Protein AF-A0AAF0EXZ3-F1 (afdb_monomer_lite)

pLDDT: mean 81.74, std 15.41, range [42.97, 96.31]

Foldseek 3Di:
DDDDDDDDDDDDDDDDDPPDQDQDQDDDPDHWLLSLLVLLAEPVRHLNPDPLNDVLCDTDSVVNLVDDLVSSVVSVHDPVVSVVSNVSSVCVSVVDDSVVSSDYPDPDPCFPDDDDQQGRCRRVNNDDDVPDD

Secondary structure (DSSP, 8-state):
---------------------PPPPPBTTB-SHHHHHHHH-BTTB--SS-HHHHHHH-S-HHHHHH--HHHHHHTT--HHHHHHHHHHHHHHHTT--HHHH--------S---SSSSB-SSSBTTS-PPTT--

Structure (mmCIF, N/CA/C/O backbone):
data_AF-A0AAF0EXZ3-F1
#
_entry.id   AF-A0AAF0EXZ3-F1
#
loop_
_atom_site.group_PDB
_atom_site.id
_atom_site.type_symbol
_atom_site.label_atom_id
_atom_site.label_alt_id
_atom_site.label_comp_id
_atom_site.label_asym_id
_atom_site.label_entity_id
_atom_site.label_seq_id
_atom_site.pdbx_PDB_ins_code
_atom_site.Cartn_x
_atom_site.Cartn_y
_atom_site.Cartn_z
_atom_site.occupancy
_atom_site.B_iso_or_equiv
_atom_site.auth_seq_id
_atom_site.auth_comp_id
_atom_site.auth_asym_id
_atom_site.auth_atom_id
_atom_site.pdbx_PDB_model_num
ATOM 1 N N . MET A 1 1 ? -49.159 27.870 -34.498 1.00 42.97 1 MET A N 1
ATOM 2 C CA . MET A 1 1 ? -48.044 28.039 -33.541 1.00 42.97 1 MET A CA 1
ATOM 3 C C . MET A 1 1 ? -48.113 26.919 -32.509 1.00 42.97 1 MET A C 1
ATOM 5 O O . MET A 1 1 ? -48.997 26.962 -31.669 1.00 42.97 1 MET A O 1
ATOM 9 N N . LEU A 1 2 ? -47.254 25.899 -32.591 1.00 43.53 2 LEU A N 1
ATOM 10 C CA . LEU A 1 2 ? -47.195 24.809 -31.605 1.00 43.53 2 LEU A CA 1
ATOM 11 C C . LEU A 1 2 ? -45.817 24.829 -30.935 1.00 43.53 2 LEU A C 1
ATOM 13 O O . LEU A 1 2 ? -44.803 24.543 -31.564 1.00 43.53 2 LEU A O 1
ATOM 17 N N . SER A 1 3 ? -45.806 25.244 -29.670 1.00 50.09 3 SER A N 1
ATOM 18 C CA . SER A 1 3 ? -44.637 25.289 -28.792 1.00 50.09 3 SER A CA 1
ATOM 19 C C . SER A 1 3 ? -44.448 23.922 -28.127 1.00 50.09 3 SER A C 1
ATOM 21 O O . SER A 1 3 ? -45.318 23.458 -27.392 1.00 50.09 3 SER A O 1
ATOM 23 N N . LEU A 1 4 ? -43.316 23.267 -28.401 1.00 53.75 4 LEU A N 1
ATOM 24 C CA . LEU A 1 4 ? -42.873 22.043 -27.729 1.00 53.75 4 LEU A CA 1
ATOM 25 C C . LEU A 1 4 ? -42.133 22.413 -26.436 1.00 53.75 4 LEU A C 1
ATOM 27 O O . LEU A 1 4 ? -40.957 22.778 -26.463 1.00 53.75 4 LEU A O 1
ATOM 31 N N . LEU A 1 5 ? -42.801 22.287 -25.288 1.00 54.06 5 LEU A N 1
ATOM 32 C CA . LEU A 1 5 ? -42.149 22.371 -23.981 1.00 54.06 5 LEU A CA 1
ATOM 33 C C . LEU A 1 5 ? -41.412 21.058 -23.689 1.00 54.06 5 LEU A C 1
ATOM 35 O O . LEU A 1 5 ? -42.014 20.030 -23.391 1.00 54.06 5 LEU A O 1
ATOM 39 N N . ARG A 1 6 ? -40.080 21.098 -23.777 1.00 55.78 6 ARG A N 1
ATOM 40 C CA . ARG A 1 6 ? -39.192 19.986 -23.422 1.00 55.78 6 ARG A CA 1
ATOM 41 C C . ARG A 1 6 ? -38.864 20.060 -21.929 1.00 55.78 6 ARG A C 1
ATOM 43 O O . ARG A 1 6 ? -37.997 20.829 -21.518 1.00 55.78 6 ARG A O 1
ATOM 50 N N . THR A 1 7 ? -39.541 19.258 -21.115 1.00 58.09 7 THR A N 1
ATOM 51 C CA . THR A 1 7 ? -39.208 19.074 -19.698 1.00 58.09 7 THR A CA 1
ATOM 52 C C . THR A 1 7 ? -37.850 18.378 -19.569 1.00 58.09 7 THR A C 1
ATOM 54 O O . THR A 1 7 ? -37.632 17.275 -20.069 1.00 58.09 7 THR A O 1
ATOM 57 N N . ARG A 1 8 ? -36.890 19.046 -18.919 1.00 59.75 8 ARG A N 1
ATOM 58 C CA . ARG A 1 8 ? -35.602 18.445 -18.554 1.00 59.75 8 ARG A CA 1
ATOM 59 C C . ARG A 1 8 ? -35.777 17.686 -17.240 1.00 59.75 8 ARG A C 1
ATOM 61 O O . ARG A 1 8 ? -35.984 18.304 -16.202 1.00 59.75 8 ARG A O 1
ATOM 68 N N . VAL A 1 9 ? -35.670 16.360 -17.286 1.00 60.34 9 VAL A N 1
ATOM 69 C CA . VAL A 1 9 ? -35.528 15.525 -16.086 1.00 60.34 9 VAL A CA 1
ATOM 70 C C . VAL A 1 9 ? -34.173 15.843 -15.453 1.00 60.34 9 VAL A C 1
ATOM 72 O O . VAL A 1 9 ? -33.129 15.645 -16.077 1.00 60.34 9 VAL A O 1
ATOM 75 N N . ALA A 1 10 ? -34.185 16.388 -14.237 1.00 61.50 10 ALA A N 1
ATOM 76 C CA . ALA A 1 10 ? -32.976 16.652 -13.472 1.00 61.50 10 ALA A CA 1
ATOM 77 C C . ALA A 1 10 ? -32.269 15.327 -13.143 1.00 61.50 10 ALA A C 1
ATOM 79 O O . ALA A 1 10 ? -32.877 14.399 -12.609 1.00 61.50 10 ALA A O 1
ATOM 80 N N . ALA A 1 11 ? -30.981 15.234 -13.474 1.00 64.06 11 ALA A N 1
ATOM 81 C CA . ALA A 1 11 ? -30.152 14.092 -13.118 1.00 64.06 11 ALA A CA 1
ATOM 82 C C . ALA A 1 11 ? -30.000 14.033 -11.589 1.00 64.06 11 ALA A C 1
ATOM 84 O O . ALA A 1 11 ? -29.370 14.902 -10.989 1.00 64.06 11 ALA A O 1
ATOM 85 N N . GLY A 1 12 ? -30.603 13.022 -10.960 1.00 56.28 12 GLY A N 1
ATOM 86 C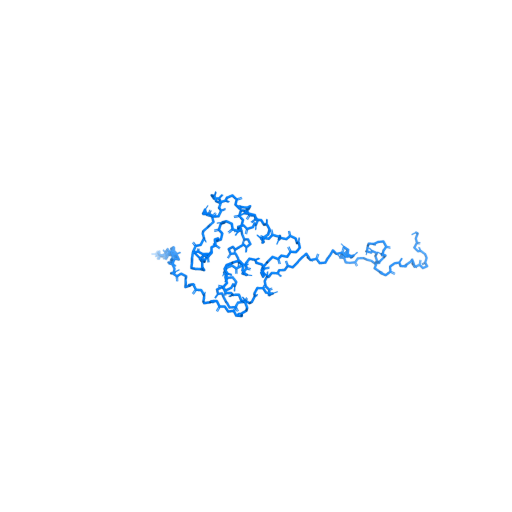 CA . GLY A 1 12 ? -30.529 12.810 -9.518 1.00 56.28 12 GLY A CA 1
ATOM 87 C C . GLY A 1 12 ? -29.091 12.598 -9.036 1.00 56.28 12 GLY A C 1
ATOM 88 O O . GLY A 1 12 ? -28.341 11.791 -9.593 1.00 56.28 12 GLY A O 1
ATOM 89 N N . VAL A 1 13 ? -28.717 13.313 -7.975 1.00 62.56 13 VAL A N 1
ATOM 90 C CA . VAL A 1 13 ? -27.467 13.109 -7.237 1.00 62.56 13 VAL A CA 1
ATOM 91 C C . VAL A 1 13 ? -27.525 11.731 -6.578 1.00 62.56 13 VAL A C 1
ATOM 93 O O . VAL A 1 13 ? -28.335 11.490 -5.684 1.00 62.56 13 VAL A O 1
ATOM 96 N N . ARG A 1 14 ? -26.682 10.797 -7.032 1.00 58.72 14 ARG A N 1
ATOM 97 C CA . ARG A 1 14 ? -26.540 9.485 -6.389 1.00 58.72 14 ARG A CA 1
ATOM 98 C C . ARG A 1 14 ? -25.738 9.653 -5.103 1.00 58.72 14 ARG A C 1
ATOM 100 O O . ARG A 1 14 ? -24.513 9.748 -5.143 1.00 58.72 14 ARG A O 1
ATOM 107 N N . TYR A 1 15 ? -26.422 9.668 -3.966 1.00 50.62 15 TYR A N 1
ATOM 108 C CA . TYR A 1 15 ? -25.779 9.466 -2.674 1.00 50.62 15 TYR A CA 1
ATOM 109 C C . TYR A 1 15 ? -25.374 7.993 -2.570 1.00 50.62 15 TYR A C 1
ATOM 111 O O . TYR A 1 15 ? -26.223 7.107 -2.487 1.00 50.62 15 TYR A O 1
ATOM 119 N N . TYR A 1 16 ? -24.070 7.714 -2.617 1.00 59.19 16 TYR A N 1
ATOM 120 C CA . TYR A 1 16 ? -23.555 6.393 -2.268 1.00 59.19 16 TYR A CA 1
ATOM 121 C C . TYR A 1 16 ? -23.748 6.206 -0.762 1.00 59.19 16 TYR A C 1
ATOM 123 O O . TYR A 1 16 ? -23.029 6.809 0.033 1.00 59.19 16 TYR A O 1
ATOM 131 N N . SER A 1 17 ? -24.736 5.400 -0.373 1.00 54.28 17 SER A N 1
ATOM 132 C CA . SER A 1 17 ? -24.869 4.936 1.008 1.00 54.28 17 SER A CA 1
ATOM 133 C C . SER A 1 17 ? -23.568 4.247 1.423 1.00 54.28 17 SER A C 1
ATOM 135 O O . SER A 1 17 ? -23.059 3.377 0.708 1.00 54.28 17 SER A O 1
ATOM 137 N N . SER A 1 18 ? -22.994 4.658 2.554 1.00 58.69 18 SER A N 1
ATOM 138 C CA . SER A 1 18 ? -21.819 4.018 3.137 1.00 58.69 18 SER A CA 1
ATOM 139 C C . SER A 1 18 ? -22.228 2.665 3.712 1.00 58.69 18 SER A C 1
ATOM 141 O O . SER A 1 18 ? -22.519 2.550 4.901 1.00 58.69 18 SER A O 1
ATOM 143 N N . ALA A 1 19 ? -22.281 1.643 2.859 1.00 66.81 19 ALA A N 1
ATOM 144 C CA . ALA A 1 19 ? -22.483 0.272 3.301 1.00 66.81 19 ALA A CA 1
ATOM 145 C C . ALA A 1 19 ? -21.435 -0.075 4.371 1.00 66.81 19 ALA A C 1
ATOM 147 O O . ALA A 1 19 ? -20.237 0.165 4.174 1.00 66.81 19 ALA A O 1
ATOM 148 N N . VAL A 1 20 ? -21.894 -0.621 5.501 1.00 72.88 20 VAL A N 1
ATOM 149 C CA . VAL A 1 20 ? -21.020 -1.159 6.550 1.00 72.88 20 VAL A CA 1
ATOM 150 C C . VAL A 1 20 ? -20.114 -2.195 5.893 1.00 72.88 20 VAL A C 1
ATOM 152 O O . VAL A 1 20 ? -20.593 -3.182 5.337 1.00 72.88 20 VAL A O 1
ATOM 155 N N . ARG A 1 21 ? -18.802 -1.940 5.885 1.00 80.06 21 ARG A N 1
ATOM 156 C CA . ARG A 1 21 ? -17.839 -2.841 5.249 1.00 80.06 21 ARG A CA 1
ATOM 157 C C . ARG A 1 21 ? -17.559 -3.991 6.212 1.00 80.06 21 ARG A C 1
ATOM 159 O O . ARG A 1 21 ? -16.967 -3.725 7.259 1.00 80.06 21 ARG A O 1
ATOM 166 N N . PRO A 1 22 ? -17.936 -5.239 5.886 1.00 87.69 22 PRO A N 1
ATOM 167 C CA . PRO A 1 22 ? -17.654 -6.358 6.768 1.00 87.69 22 PRO A CA 1
ATOM 168 C C . PRO A 1 22 ? -16.141 -6.503 6.959 1.00 87.69 22 PRO A C 1
ATOM 170 O O . PRO A 1 22 ? -15.342 -6.241 6.046 1.00 87.69 22 PRO A O 1
ATOM 173 N N . VAL A 1 23 ? -15.745 -6.879 8.172 1.00 92.12 23 VAL A N 1
ATOM 174 C CA . VAL A 1 23 ? -14.360 -7.243 8.464 1.00 92.12 23 VAL A CA 1
ATOM 175 C C . VAL A 1 23 ? -14.135 -8.656 7.919 1.00 92.12 23 VAL A C 1
ATOM 177 O O . VAL A 1 23 ? -14.916 -9.553 8.238 1.00 92.12 23 VAL A O 1
ATOM 180 N N . PRO A 1 24 ? -13.126 -8.872 7.058 1.00 92.69 24 PRO A N 1
ATOM 181 C CA . PRO A 1 24 ? -12.843 -10.200 6.539 1.00 92.69 24 PRO A CA 1
ATOM 182 C C . PRO A 1 24 ? -12.245 -11.075 7.652 1.00 92.69 24 PRO A C 1
ATOM 184 O O . PRO A 1 24 ? -11.412 -10.584 8.421 1.00 92.69 24 PRO A O 1
ATOM 187 N N . PRO A 1 25 ? -12.618 -12.364 7.736 1.00 92.31 25 PRO A N 1
ATOM 188 C CA . PRO A 1 25 ? -11.968 -13.278 8.664 1.00 92.31 25 PRO A CA 1
ATOM 189 C C . PRO A 1 25 ? -10.482 -13.442 8.295 1.00 92.31 25 PRO A C 1
ATOM 191 O O . PRO A 1 25 ? -10.134 -13.307 7.114 1.00 92.31 25 PRO A O 1
ATOM 194 N N . PRO A 1 26 ? -9.606 -13.746 9.267 1.00 91.38 26 PRO A N 1
ATOM 195 C CA . PRO A 1 26 ? -8.226 -14.120 8.987 1.00 91.38 26 PRO A CA 1
ATOM 196 C C . PRO A 1 26 ? -8.174 -15.363 8.087 1.00 91.38 26 PRO A C 1
ATOM 198 O O . PRO A 1 26 ? -8.969 -16.293 8.239 1.00 91.38 26 PRO A O 1
ATOM 201 N N . ARG A 1 27 ? -7.258 -15.374 7.118 1.00 91.31 27 ARG A N 1
ATOM 202 C CA . ARG A 1 27 ? -7.084 -16.447 6.124 1.00 91.31 27 ARG A CA 1
ATOM 203 C C . ARG A 1 27 ? -5.609 -16.756 5.919 1.00 91.31 27 ARG A C 1
ATOM 205 O O . ARG A 1 27 ? -4.767 -15.859 5.991 1.00 91.31 27 ARG A O 1
ATOM 212 N N . GLY A 1 28 ? -5.326 -18.016 5.596 1.00 86.44 28 GLY A N 1
ATOM 213 C CA . GLY A 1 28 ? -3.965 -18.504 5.393 1.00 86.44 28 GLY A CA 1
ATOM 214 C C . GLY A 1 28 ? -3.151 -18.461 6.687 1.00 86.44 28 GLY A C 1
ATOM 215 O O . GLY A 1 28 ? -3.681 -18.691 7.769 1.00 86.44 28 GLY A O 1
ATOM 216 N N . GLY A 1 29 ? -1.859 -18.149 6.576 1.00 87.88 29 GLY A N 1
ATOM 217 C CA . GLY A 1 29 ? -0.946 -18.000 7.718 1.00 87.88 29 GLY A CA 1
ATOM 218 C C . GLY A 1 29 ? -0.957 -16.610 8.362 1.00 87.88 29 GLY A C 1
ATOM 219 O O . GLY A 1 29 ? 0.035 -16.230 8.970 1.00 87.88 29 GLY A O 1
ATOM 220 N N . ILE A 1 30 ? -2.017 -15.823 8.165 1.00 91.69 30 ILE A N 1
ATOM 221 C CA . ILE A 1 30 ? -2.112 -14.444 8.652 1.00 91.69 30 ILE A CA 1
ATOM 222 C C . ILE A 1 30 ? -3.252 -14.379 9.657 1.00 91.69 30 ILE A C 1
ATOM 224 O O . ILE A 1 30 ? -4.416 -14.298 9.263 1.00 91.69 30 ILE A O 1
ATOM 228 N N . SER A 1 31 ? -2.911 -14.434 10.942 1.00 91.31 31 SER A N 1
ATOM 229 C CA . SER A 1 31 ? -3.873 -14.362 12.046 1.00 91.31 31 SER A CA 1
ATOM 230 C C . SER A 1 31 ? -3.833 -13.015 12.762 1.00 91.31 31 SER A C 1
ATOM 232 O O . SER A 1 31 ? -4.874 -12.540 13.212 1.00 91.31 31 SER A O 1
ATOM 234 N N . THR A 1 32 ? -2.660 -12.381 12.838 1.00 94.38 32 THR A N 1
ATOM 235 C CA . THR A 1 32 ? -2.483 -11.106 13.542 1.00 94.38 32 THR A CA 1
ATOM 236 C C . THR A 1 32 ? -2.295 -9.928 12.578 1.00 94.38 32 THR A C 1
ATOM 238 O O . THR A 1 32 ? -1.791 -10.102 11.460 1.00 94.38 32 THR A O 1
ATOM 241 N N . PRO A 1 33 ? -2.640 -8.691 12.986 1.00 94.88 33 PRO A N 1
ATOM 242 C CA . PRO A 1 33 ? -2.338 -7.497 12.192 1.00 94.88 33 PRO A CA 1
ATOM 243 C C . PRO A 1 33 ? -0.841 -7.337 11.894 1.00 94.88 33 PRO A C 1
ATOM 245 O O . PRO A 1 33 ? -0.459 -6.863 10.820 1.00 94.88 33 PRO A O 1
ATOM 248 N N . LYS A 1 34 ? 0.019 -7.797 12.809 1.00 93.88 34 LYS A N 1
ATOM 249 C CA . LYS A 1 34 ? 1.470 -7.844 12.618 1.00 93.88 34 LYS A CA 1
ATOM 250 C C . LYS A 1 34 ? 1.876 -8.807 11.503 1.00 93.88 34 LYS A C 1
ATOM 252 O O . LYS A 1 34 ? 2.697 -8.438 10.658 1.00 93.88 34 LYS A O 1
ATOM 257 N N . ASP A 1 35 ? 1.275 -9.994 11.442 1.00 94.19 35 ASP A N 1
ATOM 258 C CA . ASP A 1 35 ? 1.502 -10.939 10.339 1.00 94.19 35 ASP A CA 1
ATOM 259 C C . ASP A 1 35 ? 1.048 -10.331 9.014 1.00 94.19 35 ASP A C 1
ATOM 261 O O . ASP A 1 35 ? 1.737 -10.453 8.001 1.00 94.19 35 ASP A O 1
ATOM 265 N N . PHE A 1 36 ? -0.072 -9.599 9.025 1.00 94.88 36 PHE A N 1
ATOM 266 C CA . PHE A 1 36 ? -0.575 -8.916 7.839 1.00 94.88 36 PHE A CA 1
ATOM 267 C C . PHE A 1 36 ? 0.406 -7.844 7.356 1.00 94.88 36 PHE A C 1
ATOM 269 O O . PHE A 1 36 ? 0.777 -7.836 6.180 1.00 94.88 36 PHE A O 1
ATOM 276 N N . LEU A 1 37 ? 0.879 -6.974 8.258 1.00 94.50 37 LEU A N 1
ATOM 277 C CA . LEU A 1 37 ? 1.896 -5.961 7.958 1.00 94.50 37 LEU A CA 1
ATOM 278 C C . LEU A 1 37 ? 3.188 -6.583 7.424 1.00 94.50 37 LEU A C 1
ATOM 280 O O . LEU A 1 37 ? 3.777 -6.064 6.471 1.00 94.50 37 LEU A O 1
ATOM 284 N N . THR A 1 38 ? 3.610 -7.705 7.999 1.00 94.12 38 THR A N 1
ATOM 285 C CA . THR A 1 38 ? 4.800 -8.442 7.565 1.00 94.12 38 THR A CA 1
ATOM 286 C C . THR A 1 38 ? 4.599 -9.027 6.166 1.00 94.12 38 THR A C 1
ATOM 288 O O . THR A 1 38 ? 5.451 -8.847 5.297 1.00 94.12 38 THR A O 1
ATOM 291 N N . ALA A 1 39 ? 3.436 -9.621 5.890 1.00 93.88 39 ALA A N 1
ATOM 292 C CA . ALA A 1 39 ? 3.109 -10.202 4.589 1.00 93.88 39 ALA A CA 1
ATOM 293 C C . ALA A 1 39 ? 3.085 -9.160 3.454 1.00 93.88 39 ALA A C 1
ATOM 295 O O . ALA A 1 39 ? 3.526 -9.437 2.333 1.00 93.88 39 ALA A O 1
ATOM 296 N N . ILE A 1 40 ? 2.596 -7.945 3.734 1.00 94.56 40 ILE A N 1
ATOM 297 C CA . ILE A 1 40 ? 2.530 -6.857 2.743 1.00 94.56 40 ILE A CA 1
ATOM 298 C C . ILE A 1 40 ? 3.821 -6.032 2.647 1.00 94.56 40 ILE A C 1
ATOM 300 O O . ILE A 1 40 ? 3.939 -5.204 1.731 1.00 94.56 40 ILE A O 1
ATOM 304 N N . SER A 1 41 ? 4.758 -6.223 3.581 1.00 93.56 41 SER A N 1
ATOM 305 C CA . SER A 1 41 ? 6.057 -5.550 3.594 1.00 93.56 41 SER A CA 1
ATOM 306 C C . SER A 1 41 ? 6.965 -6.107 2.499 1.00 93.56 41 SER A C 1
ATOM 308 O O . SER A 1 41 ? 7.019 -7.310 2.246 1.00 93.56 41 SER A O 1
ATOM 310 N N . LYS A 1 42 ? 7.681 -5.212 1.814 1.00 90.81 42 LYS A N 1
ATOM 311 C CA . LYS A 1 42 ? 8.652 -5.536 0.752 1.00 90.81 42 LYS A CA 1
ATOM 312 C C . LYS A 1 42 ? 9.875 -4.634 0.890 1.00 90.81 42 LYS A C 1
ATOM 314 O O . LYS A 1 42 ? 9.804 -3.601 1.548 1.00 90.81 42 LYS A O 1
ATOM 319 N N . THR A 1 43 ? 10.971 -4.939 0.197 1.00 85.81 43 THR A N 1
ATOM 320 C CA . THR A 1 43 ? 12.251 -4.211 0.313 1.00 85.81 43 THR A CA 1
ATOM 321 C C . THR A 1 43 ? 12.119 -2.692 0.142 1.00 85.81 43 THR A C 1
ATOM 323 O O . THR A 1 43 ? 12.782 -1.926 0.832 1.00 85.81 43 THR A O 1
ATOM 326 N N . ARG A 1 44 ? 11.236 -2.215 -0.750 1.00 81.94 44 ARG A N 1
ATOM 327 C CA . ARG A 1 44 ? 11.005 -0.767 -0.943 1.00 81.94 44 ARG A CA 1
ATOM 328 C C . ARG A 1 44 ? 10.139 -0.113 0.131 1.00 81.94 44 ARG A C 1
ATOM 330 O O . ARG A 1 44 ? 10.119 1.112 0.243 1.00 81.94 44 ARG A O 1
ATOM 337 N N . ARG A 1 45 ? 9.286 -0.908 0.765 1.00 85.56 45 ARG A N 1
ATOM 338 C CA . ARG A 1 45 ? 8.201 -0.453 1.625 1.00 85.56 45 ARG A CA 1
ATOM 339 C C . ARG A 1 45 ? 8.199 -1.348 2.851 1.00 85.56 45 ARG A C 1
ATOM 341 O O . ARG A 1 45 ? 7.484 -2.347 2.914 1.00 85.56 45 ARG A O 1
ATOM 348 N N . ASN A 1 46 ? 9.072 -0.971 3.771 1.00 87.94 46 ASN A N 1
ATOM 349 C CA . ASN A 1 46 ? 9.257 -1.644 5.034 1.00 87.94 46 ASN A CA 1
ATOM 350 C C . ASN A 1 46 ? 8.211 -1.119 6.026 1.00 87.94 46 ASN A C 1
ATOM 352 O O . ASN A 1 46 ? 8.391 -0.052 6.609 1.00 87.94 46 ASN A O 1
ATOM 356 N N . LEU A 1 47 ? 7.060 -1.794 6.095 1.00 90.50 47 LEU A N 1
ATOM 357 C CA . LEU A 1 47 ? 5.956 -1.405 6.981 1.00 90.50 47 LEU A CA 1
ATOM 358 C C . LEU A 1 47 ? 6.104 -2.065 8.352 1.00 90.50 47 LEU A C 1
ATOM 360 O O . LEU A 1 47 ? 5.720 -1.454 9.341 1.00 90.50 47 LEU A O 1
ATOM 364 N N . ALA A 1 48 ? 6.680 -3.269 8.393 1.00 89.94 48 ALA A N 1
ATOM 365 C CA . ALA A 1 48 ? 6.946 -4.017 9.616 1.00 89.94 48 ALA A CA 1
ATOM 366 C C . ALA A 1 48 ? 7.951 -3.307 10.539 1.00 89.94 48 ALA A C 1
ATOM 368 O O . ALA A 1 48 ? 7.734 -3.278 11.744 1.00 89.94 48 ALA A O 1
ATOM 369 N N . ASP A 1 49 ? 8.988 -2.667 9.987 1.00 89.19 49 ASP A N 1
ATOM 370 C CA . ASP A 1 49 ? 9.975 -1.930 10.794 1.00 89.19 49 ASP A CA 1
ATOM 371 C C . ASP A 1 49 ? 9.571 -0.462 11.035 1.00 89.19 49 ASP A C 1
ATOM 373 O O . ASP A 1 49 ? 10.213 0.261 11.797 1.00 89.19 49 ASP A O 1
ATOM 377 N N . ASN A 1 50 ? 8.510 0.020 10.378 1.00 91.44 50 ASN A N 1
ATOM 378 C CA . ASN A 1 50 ? 8.046 1.393 10.536 1.00 91.44 50 ASN A CA 1
ATOM 379 C C . ASN A 1 50 ? 7.153 1.508 11.776 1.00 91.44 50 ASN A C 1
ATOM 381 O O . ASN A 1 50 ? 5.969 1.166 11.730 1.00 91.44 50 ASN A O 1
ATOM 385 N N . SER A 1 51 ? 7.709 2.059 12.856 1.00 91.38 51 SER A N 1
ATOM 386 C CA . SER A 1 51 ? 7.020 2.225 14.141 1.00 91.38 51 SER A CA 1
ATOM 387 C C . SER A 1 51 ? 5.677 2.949 14.024 1.00 91.38 51 SER A C 1
ATOM 389 O O . SER A 1 51 ? 4.714 2.528 14.652 1.00 91.38 51 SER A O 1
ATOM 391 N N . ALA A 1 52 ? 5.555 3.967 13.165 1.00 91.81 52 ALA A N 1
ATOM 392 C CA . ALA A 1 52 ? 4.282 4.661 12.959 1.00 91.81 52 ALA A CA 1
ATOM 393 C C . ALA A 1 52 ? 3.221 3.747 12.325 1.00 91.81 52 ALA A C 1
ATOM 395 O O . ALA A 1 52 ? 2.047 3.839 12.665 1.00 91.81 52 ALA A O 1
ATOM 396 N N . CYS A 1 53 ? 3.615 2.850 11.412 1.00 91.88 53 CYS A N 1
ATOM 397 C CA . CYS A 1 53 ? 2.685 1.905 10.787 1.00 91.88 53 CYS A CA 1
ATOM 398 C C . CYS A 1 53 ? 2.267 0.796 11.756 1.00 91.88 53 CYS A C 1
ATOM 400 O O . CYS A 1 53 ? 1.085 0.469 11.811 1.00 91.88 53 CYS A O 1
ATOM 402 N N . VAL A 1 54 ? 3.214 0.254 12.524 1.00 94.56 54 VAL A N 1
ATOM 403 C CA . VAL A 1 54 ? 2.945 -0.785 13.529 1.00 94.56 54 VAL A CA 1
ATOM 404 C C . VAL A 1 54 ? 2.029 -0.243 14.626 1.00 94.56 54 VAL A C 1
ATOM 406 O O . VAL A 1 54 ? 0.983 -0.829 14.887 1.00 94.56 54 VAL A O 1
ATOM 409 N N . SER A 1 55 ? 2.350 0.926 15.189 1.00 93.19 55 SER A N 1
ATOM 410 C CA . SER A 1 55 ? 1.527 1.557 16.226 1.00 93.19 55 SER A CA 1
ATOM 411 C C . SER A 1 55 ? 0.141 1.960 15.722 1.00 93.19 55 SER A C 1
ATOM 413 O O . SER A 1 55 ? -0.824 1.868 16.471 1.00 93.19 55 SER A O 1
ATOM 415 N N . ALA A 1 56 ? 0.019 2.397 14.463 1.00 93.12 56 ALA A N 1
ATOM 416 C CA . ALA A 1 56 ? -1.275 2.772 13.895 1.00 93.12 56 ALA A CA 1
ATOM 417 C C . ALA A 1 56 ? -2.194 1.570 13.636 1.00 93.12 56 ALA A C 1
ATOM 419 O O . ALA A 1 56 ? -3.412 1.715 13.688 1.00 93.12 56 ALA A O 1
ATOM 420 N N . VAL A 1 57 ? -1.620 0.412 13.304 1.00 92.94 57 VAL A N 1
ATOM 421 C CA . VAL A 1 57 ? -2.374 -0.819 13.039 1.00 92.94 57 VAL A CA 1
ATOM 422 C C . VAL A 1 57 ? -2.758 -1.536 14.332 1.00 92.94 57 VAL A C 1
ATOM 424 O O . VAL A 1 57 ? -3.870 -2.052 14.418 1.00 92.94 57 VAL A O 1
ATOM 427 N N . GLY A 1 58 ? -1.886 -1.514 15.342 1.00 93.25 58 GLY A N 1
ATOM 428 C CA . GLY A 1 58 ? -2.135 -2.154 16.632 1.00 93.25 58 GLY A CA 1
ATOM 429 C C . GLY A 1 58 ? -2.220 -3.681 16.541 1.00 93.25 58 GLY A C 1
ATOM 430 O O . GLY A 1 58 ? -1.730 -4.290 15.592 1.00 93.25 58 GLY A O 1
ATOM 431 N N . GLU A 1 59 ? -2.843 -4.292 17.550 1.00 93.50 59 GLU A N 1
ATOM 432 C CA . GLU A 1 59 ? -2.941 -5.755 17.703 1.00 93.50 59 GLU A CA 1
ATOM 433 C C . GLU A 1 59 ? -4.337 -6.309 17.368 1.00 93.50 59 GLU A C 1
ATOM 435 O O . GLU A 1 59 ? -4.489 -7.506 17.124 1.00 93.50 59 GLU A O 1
ATOM 440 N N . ASP A 1 60 ? -5.366 -5.455 17.322 1.00 94.50 60 ASP A N 1
ATOM 441 C CA . ASP A 1 60 ? -6.739 -5.890 17.050 1.00 94.50 60 ASP A CA 1
ATOM 442 C C . ASP A 1 60 ? -7.048 -5.947 15.546 1.00 94.50 60 ASP A C 1
ATOM 444 O O . ASP A 1 60 ? -6.934 -4.963 14.808 1.00 94.50 60 ASP A O 1
ATOM 448 N N . TRP A 1 61 ? -7.505 -7.118 15.097 1.00 94.00 61 TRP A N 1
ATOM 449 C CA . TRP A 1 61 ? -7.862 -7.378 13.704 1.00 94.00 61 TRP A CA 1
ATOM 450 C C . TRP A 1 61 ? -9.045 -6.525 13.243 1.00 94.00 61 TRP A C 1
ATOM 452 O O . TRP A 1 61 ? -9.031 -5.982 12.137 1.00 94.00 61 TRP A O 1
ATOM 462 N N . ASN A 1 62 ? -10.060 -6.362 14.094 1.00 93.06 62 ASN A N 1
ATOM 463 C CA . ASN A 1 62 ? -11.256 -5.600 13.741 1.00 93.06 62 ASN A CA 1
ATOM 464 C C . ASN A 1 62 ? -10.949 -4.101 13.634 1.00 93.06 62 ASN A C 1
ATOM 466 O O . ASN A 1 62 ? -11.326 -3.467 12.642 1.00 93.06 62 ASN A O 1
ATOM 470 N N . ALA A 1 63 ? -10.210 -3.552 14.603 1.00 92.94 63 ALA A N 1
ATOM 471 C CA . ALA A 1 63 ? -9.758 -2.166 14.591 1.00 92.94 63 ALA A CA 1
ATOM 472 C C . ALA A 1 63 ? -8.914 -1.842 13.350 1.00 92.94 63 ALA A C 1
ATOM 474 O O . ALA A 1 63 ? -9.154 -0.811 12.717 1.00 92.94 63 ALA A O 1
ATOM 475 N N . MET A 1 64 ? -8.007 -2.740 12.934 1.00 94.62 64 MET A N 1
ATOM 476 C CA . MET A 1 64 ? -7.178 -2.554 11.733 1.00 94.62 64 MET A CA 1
ATOM 477 C C . MET A 1 64 ? -8.025 -2.264 10.481 1.00 94.62 64 MET A C 1
ATOM 479 O O . MET A 1 64 ? -7.740 -1.327 9.732 1.00 94.62 64 MET A O 1
ATOM 483 N N . PHE A 1 65 ? -9.095 -3.032 10.251 1.00 93.88 65 PHE A N 1
ATOM 484 C CA . PHE A 1 65 ? -9.975 -2.853 9.086 1.00 93.88 65 PHE A CA 1
ATOM 485 C C . PHE A 1 65 ? -10.935 -1.656 9.205 1.00 93.88 65 PHE A C 1
ATOM 487 O O . PHE A 1 65 ? -11.545 -1.262 8.200 1.00 93.88 65 PHE A O 1
ATOM 494 N N . GLY A 1 66 ? -11.067 -1.078 10.400 1.00 92.50 66 GLY A N 1
ATOM 495 C CA . GLY A 1 66 ? -11.810 0.155 10.669 1.00 92.50 66 GLY A CA 1
ATOM 496 C C . GLY A 1 66 ? -10.995 1.437 10.467 1.00 92.50 66 GLY A C 1
ATOM 497 O O . GLY A 1 66 ? -11.563 2.529 10.507 1.00 92.50 66 GLY A O 1
ATOM 498 N N . LEU A 1 67 ? -9.682 1.334 10.229 1.00 94.25 67 LEU A N 1
ATOM 499 C CA . LEU A 1 67 ? -8.805 2.496 10.101 1.00 94.25 67 LEU A CA 1
ATOM 500 C C . LEU A 1 67 ? -9.190 3.396 8.925 1.00 94.25 67 LEU A C 1
ATOM 502 O O . LEU A 1 67 ? -9.412 2.961 7.793 1.00 94.25 67 LEU A O 1
ATOM 506 N N . THR A 1 68 ? -9.201 4.698 9.197 1.00 94.06 68 THR A N 1
ATOM 507 C CA . THR A 1 68 ? -9.507 5.744 8.222 1.00 94.06 68 THR A CA 1
ATOM 508 C C . THR A 1 68 ? -8.263 6.555 7.868 1.00 94.06 68 THR A C 1
ATOM 510 O O . THR A 1 68 ? -7.225 6.507 8.531 1.00 94.06 68 THR A O 1
ATOM 513 N N . THR A 1 69 ? -8.353 7.345 6.794 1.00 94.69 69 THR A N 1
ATOM 514 C CA . THR A 1 69 ? -7.226 8.183 6.352 1.00 94.69 69 THR A CA 1
ATOM 515 C C . THR A 1 69 ? -6.845 9.248 7.389 1.00 94.69 69 THR A C 1
ATOM 517 O O . THR A 1 69 ? -5.669 9.609 7.457 1.00 94.69 69 THR A O 1
ATOM 520 N N . SER A 1 70 ? -7.809 9.758 8.168 1.00 95.56 70 SER A N 1
ATOM 521 C CA . SER A 1 70 ? -7.578 10.726 9.251 1.00 95.56 70 SER A CA 1
ATOM 522 C C . SER A 1 70 ? -6.859 10.080 10.430 1.00 95.56 70 SER A C 1
ATOM 524 O O . SER A 1 70 ? -5.792 10.564 10.791 1.00 95.56 70 SER A O 1
ATOM 526 N N . ALA A 1 71 ? -7.344 8.932 10.914 1.00 95.06 71 ALA A N 1
ATOM 527 C CA . ALA A 1 71 ? -6.712 8.194 12.012 1.00 95.06 71 ALA A CA 1
ATOM 528 C C . ALA A 1 71 ? -5.243 7.856 11.700 1.00 95.06 71 ALA A C 1
ATOM 530 O O . ALA A 1 71 ? -4.337 8.129 12.481 1.00 95.06 71 ALA A O 1
ATOM 531 N N . LEU A 1 72 ? -4.972 7.365 10.486 1.00 96.00 72 LEU A N 1
ATOM 532 C CA . LEU A 1 72 ? -3.604 7.086 10.047 1.00 96.00 72 LEU A CA 1
ATOM 533 C C . LEU A 1 72 ? -2.746 8.359 9.893 1.00 96.00 72 LEU A C 1
ATOM 535 O O . LEU A 1 72 ? -1.521 8.295 9.985 1.00 96.00 72 LEU A O 1
ATOM 539 N N . LYS A 1 73 ? -3.351 9.517 9.588 1.00 96.31 73 LYS A N 1
ATOM 540 C CA . LYS A 1 73 ? -2.634 10.801 9.493 1.00 96.31 73 LYS A CA 1
ATOM 541 C C . LYS A 1 73 ? -2.245 11.301 10.884 1.00 96.31 73 LYS A C 1
ATOM 543 O O . LYS A 1 73 ? -1.126 11.777 11.039 1.00 96.31 73 LYS A O 1
ATOM 548 N N . GLU A 1 74 ? -3.151 11.187 11.848 1.00 95.44 74 GLU A N 1
ATOM 549 C CA . GLU A 1 74 ? -2.925 11.533 13.255 1.00 95.44 74 GLU A CA 1
ATOM 550 C C . GLU A 1 74 ? -1.846 10.643 13.879 1.00 95.44 74 GLU A C 1
ATOM 552 O O . GLU A 1 74 ? -0.956 11.150 14.552 1.00 95.44 74 GLU A O 1
ATOM 557 N N . ALA A 1 75 ? -1.823 9.354 13.526 1.00 94.25 75 ALA A N 1
ATOM 558 C CA . ALA A 1 75 ? -0.761 8.421 13.909 1.00 94.25 75 ALA A CA 1
ATOM 559 C C . ALA A 1 75 ? 0.597 8.672 13.211 1.00 94.25 75 ALA A C 1
ATOM 561 O O . ALA A 1 75 ? 1.533 7.888 13.356 1.00 94.25 75 ALA A O 1
ATOM 562 N N . GLY A 1 76 ? 0.724 9.735 12.409 1.00 95.06 76 GLY A N 1
ATOM 563 C CA . GLY A 1 76 ? 1.986 10.119 11.772 1.00 95.06 76 GLY A CA 1
ATOM 564 C C . GLY A 1 76 ? 2.405 9.259 10.572 1.00 95.06 76 GLY A C 1
ATOM 565 O O . GLY A 1 76 ? 3.504 9.436 10.045 1.00 95.06 76 GLY A O 1
ATOM 566 N N . VAL A 1 77 ? 1.550 8.358 10.075 1.00 95.56 77 VAL A N 1
ATOM 567 C CA . VAL A 1 77 ? 1.874 7.504 8.920 1.00 95.56 77 VAL A CA 1
ATOM 568 C C . VAL A 1 77 ? 2.018 8.354 7.660 1.00 95.56 77 VAL A C 1
ATOM 570 O O . VAL A 1 77 ? 1.179 9.210 7.370 1.00 95.56 77 VAL A O 1
ATOM 573 N N . SER A 1 78 ? 3.047 8.103 6.848 1.00 95.12 78 SER A N 1
ATOM 574 C CA . SER A 1 78 ? 3.294 8.870 5.621 1.00 95.12 78 SER A CA 1
ATOM 575 C C . SER A 1 78 ? 2.135 8.754 4.618 1.00 95.12 78 SER A C 1
ATOM 577 O O . SER A 1 78 ? 1.510 7.704 4.484 1.00 95.12 78 SER A O 1
ATOM 579 N N . VAL A 1 79 ? 1.865 9.802 3.827 1.00 95.31 79 VAL A N 1
ATOM 580 C CA . VAL A 1 79 ? 0.769 9.803 2.827 1.00 95.31 79 VAL A CA 1
ATOM 581 C C . VAL A 1 79 ? 0.835 8.586 1.887 1.00 95.31 79 VAL A C 1
ATOM 583 O O . VAL A 1 79 ? -0.200 8.039 1.502 1.00 95.31 79 VAL A O 1
ATOM 586 N N . ARG A 1 80 ? 2.049 8.162 1.503 1.00 93.19 80 ARG A N 1
ATOM 587 C CA . ARG A 1 80 ? 2.267 7.019 0.602 1.00 93.19 80 ARG A CA 1
ATOM 588 C C . ARG A 1 80 ? 1.876 5.702 1.259 1.00 93.19 80 ARG A C 1
ATOM 590 O O . ARG A 1 80 ? 1.277 4.864 0.587 1.00 93.19 80 ARG A O 1
ATOM 597 N N . ASP A 1 81 ? 2.198 5.544 2.535 1.00 94.44 81 ASP A N 1
ATOM 598 C CA . ASP A 1 81 ? 1.927 4.31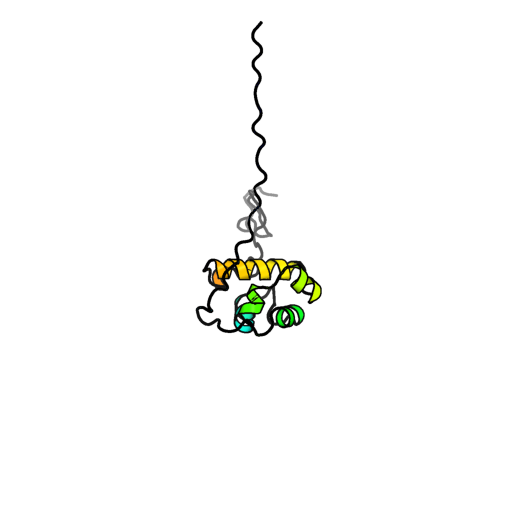6 3.276 1.00 94.44 81 ASP A CA 1
ATOM 599 C C . ASP A 1 81 ? 0.455 4.244 3.677 1.00 94.44 81 ASP A C 1
ATOM 601 O O . ASP A 1 81 ? -0.150 3.196 3.494 1.00 94.44 81 ASP A O 1
ATOM 605 N N . ARG A 1 82 ? -0.187 5.373 4.018 1.00 95.88 82 ARG A N 1
ATOM 606 C CA . ARG A 1 82 ? -1.649 5.429 4.228 1.00 95.88 82 ARG A CA 1
ATOM 607 C C . ARG A 1 82 ? -2.430 4.944 3.010 1.00 95.88 82 ARG A C 1
ATOM 609 O O . ARG A 1 82 ? -3.299 4.086 3.124 1.00 95.88 82 ARG A O 1
ATOM 616 N N . LYS A 1 83 ? -2.097 5.465 1.822 1.00 95.38 83 LYS A N 1
ATOM 617 C CA . LYS A 1 83 ? -2.736 5.039 0.564 1.00 95.38 83 LYS A CA 1
ATOM 618 C C . LYS A 1 83 ? -2.503 3.555 0.282 1.00 95.38 83 LYS A C 1
ATOM 620 O O . LYS A 1 83 ? -3.387 2.889 -0.248 1.00 95.38 83 LYS A O 1
ATOM 625 N N . TYR A 1 84 ? -1.313 3.051 0.601 1.00 95.12 84 TYR A N 1
ATOM 626 C CA . TYR A 1 84 ? -0.970 1.652 0.386 1.00 95.12 84 TYR A CA 1
ATOM 627 C C . TYR A 1 84 ? -1.700 0.718 1.357 1.00 95.12 84 TYR A C 1
ATOM 629 O O . TYR A 1 84 ? -2.287 -0.251 0.890 1.00 95.12 84 TYR A O 1
ATOM 637 N N . LEU A 1 85 ? -1.717 1.035 2.656 1.00 95.31 85 LEU A N 1
ATOM 638 C CA . LEU A 1 85 ? -2.409 0.266 3.695 1.00 95.31 85 LEU A CA 1
ATOM 639 C C . LEU A 1 85 ? -3.903 0.163 3.401 1.00 95.31 85 LEU A C 1
ATOM 641 O O . LEU A 1 85 ? -4.430 -0.938 3.309 1.00 95.31 85 LEU A O 1
ATOM 645 N N . LEU A 1 86 ? -4.565 1.289 3.127 1.00 95.69 86 LEU A N 1
ATOM 646 C CA . LEU A 1 86 ? -5.996 1.282 2.818 1.00 95.69 86 LEU A CA 1
ATOM 647 C C . LEU A 1 86 ? -6.303 0.482 1.545 1.00 95.69 86 LEU A C 1
ATOM 649 O O . LEU A 1 86 ? -7.254 -0.293 1.518 1.00 95.69 86 LEU A O 1
ATOM 653 N N . ARG A 1 87 ? -5.469 0.594 0.501 1.00 95.69 87 ARG A N 1
ATOM 654 C CA . ARG A 1 87 ? -5.588 -0.266 -0.689 1.00 95.69 87 ARG A CA 1
ATOM 655 C C . ARG A 1 87 ? -5.389 -1.747 -0.337 1.00 95.69 87 ARG A C 1
ATOM 657 O O . ARG A 1 87 ? -6.088 -2.583 -0.898 1.00 95.69 87 ARG A O 1
ATOM 664 N N . ALA A 1 88 ? -4.422 -2.072 0.519 1.00 95.25 88 ALA A N 1
ATOM 665 C CA . ALA A 1 88 ? -4.117 -3.441 0.929 1.00 95.25 88 ALA A CA 1
ATOM 666 C C . ALA A 1 88 ? -5.267 -4.060 1.736 1.00 95.25 88 ALA A C 1
ATOM 668 O O . ALA A 1 88 ? -5.663 -5.186 1.447 1.00 95.25 88 ALA A O 1
ATOM 669 N N . PHE A 1 89 ? -5.859 -3.311 2.669 1.00 94.88 89 PHE A N 1
ATOM 670 C CA . PHE A 1 89 ? -7.041 -3.741 3.420 1.00 94.88 89 PHE A CA 1
ATOM 671 C C . PHE A 1 89 ? -8.226 -4.011 2.490 1.00 94.88 89 PHE A C 1
ATOM 673 O O . PHE A 1 89 ? -8.886 -5.041 2.606 1.00 94.88 89 PHE A O 1
ATOM 680 N N . GLU A 1 90 ? -8.462 -3.137 1.509 1.00 94.94 90 GLU A N 1
ATOM 681 C CA . GLU A 1 90 ? -9.524 -3.347 0.520 1.00 94.94 90 GLU A CA 1
ATOM 682 C C . GLU A 1 90 ? -9.247 -4.540 -0.404 1.00 94.94 90 GLU A C 1
ATOM 684 O O . GLU A 1 90 ? -10.153 -5.320 -0.689 1.00 94.94 90 GLU A O 1
ATOM 689 N N . ALA A 1 91 ? -7.999 -4.737 -0.836 1.00 94.75 91 ALA A N 1
ATOM 690 C CA . ALA A 1 91 ? -7.624 -5.907 -1.629 1.00 94.75 91 ALA A CA 1
ATOM 691 C C . ALA A 1 91 ? -7.848 -7.214 -0.850 1.00 94.75 91 ALA A C 1
ATOM 693 O O . ALA A 1 91 ? -8.383 -8.174 -1.405 1.00 94.75 91 ALA A O 1
ATOM 694 N N . TYR A 1 92 ? -7.512 -7.228 0.443 1.00 95.00 92 TYR A N 1
ATOM 695 C CA . TYR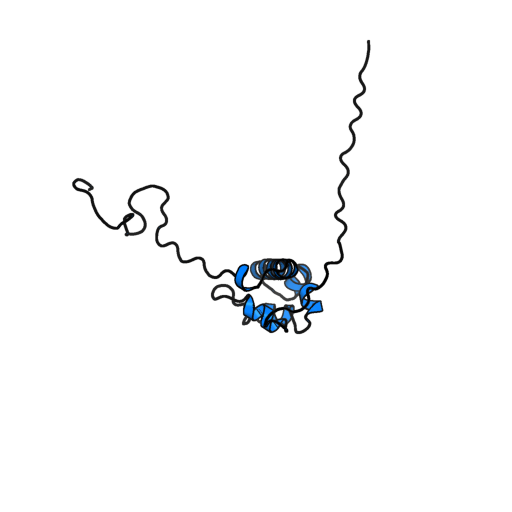 A 1 92 ? -7.758 -8.375 1.309 1.00 95.00 92 TYR A CA 1
ATOM 696 C C . TYR A 1 92 ? -9.259 -8.610 1.543 1.00 95.00 92 TYR A C 1
ATOM 698 O O . TYR A 1 92 ? -9.726 -9.743 1.423 1.00 95.00 92 TYR A O 1
ATOM 706 N N . ARG A 1 93 ? -10.057 -7.553 1.765 1.00 93.44 93 ARG A N 1
ATOM 707 C CA . ARG A 1 93 ? -11.533 -7.648 1.810 1.00 93.44 93 ARG A CA 1
ATOM 708 C C . ARG A 1 93 ? -12.116 -8.302 0.561 1.00 93.44 93 ARG A C 1
ATOM 710 O O . ARG A 1 93 ? -13.036 -9.101 0.668 1.00 93.44 93 ARG A O 1
ATOM 717 N N . GLN A 1 94 ? -11.556 -7.999 -0.608 1.00 93.19 94 GLN A N 1
ATOM 718 C CA . GLN A 1 94 ? -11.982 -8.564 -1.892 1.00 93.19 94 GLN A CA 1
ATOM 719 C C . GLN A 1 94 ? -11.556 -10.023 -2.111 1.00 93.19 94 GLN A C 1
ATOM 721 O O . GLN A 1 94 ? -11.831 -10.571 -3.174 1.00 93.19 94 GLN A O 1
ATOM 726 N N . GLY A 1 95 ? -10.881 -10.656 -1.149 1.00 92.81 95 GLY A N 1
ATOM 727 C CA . GLY A 1 95 ? -10.463 -12.052 -1.276 1.00 92.81 95 GLY A CA 1
ATOM 728 C C . GLY A 1 95 ? -9.084 -12.265 -1.888 1.00 92.81 95 GLY A C 1
ATOM 729 O O . GLY A 1 95 ? -8.723 -13.410 -2.124 1.00 92.81 95 GLY A O 1
ATOM 730 N N . ARG A 1 96 ? -8.309 -11.204 -2.141 1.00 93.81 96 ARG A N 1
ATOM 731 C CA . ARG A 1 96 ? -6.961 -11.344 -2.709 1.00 93.81 96 ARG A CA 1
ATOM 732 C C . ARG A 1 96 ? -5.940 -11.657 -1.627 1.00 93.81 96 ARG A C 1
ATOM 734 O O . ARG A 1 96 ? -5.944 -11.029 -0.565 1.00 93.81 96 ARG A O 1
ATOM 741 N N . GLU A 1 97 ? -5.023 -12.562 -1.936 1.00 92.44 97 GLU A N 1
ATOM 742 C CA . GLU A 1 97 ? -3.902 -12.889 -1.059 1.00 92.44 97 GLU A CA 1
ATOM 743 C C . GLU A 1 97 ? -2.854 -11.757 -1.043 1.00 92.44 97 GLU A C 1
ATOM 745 O O . GLU A 1 97 ? -2.596 -11.142 -2.087 1.00 92.44 97 GLU A O 1
ATOM 750 N N . PRO A 1 98 ? -2.190 -11.468 0.095 1.00 93.00 98 PRO A N 1
ATOM 751 C CA . PRO A 1 98 ? -1.157 -10.428 0.183 1.00 93.00 98 PRO A CA 1
ATOM 752 C C . PRO A 1 98 ? -0.044 -10.541 -0.848 1.00 93.00 98 PRO A C 1
ATOM 754 O O . PRO A 1 98 ? 0.400 -9.526 -1.387 1.00 93.00 98 PRO A O 1
ATOM 757 N N . SER A 1 99 ? 0.343 -11.765 -1.199 1.00 89.56 99 SER A N 1
ATOM 758 C CA . SER A 1 99 ? 1.331 -12.041 -2.244 1.00 89.56 99 SER A CA 1
ATOM 759 C C . SER A 1 99 ? 0.944 -11.478 -3.618 1.00 89.56 99 SER A C 1
ATOM 761 O O . SER A 1 99 ? 1.829 -11.124 -4.394 1.00 89.56 99 SER A O 1
ATOM 763 N N . GLU A 1 100 ? -0.350 -11.347 -3.927 1.00 90.12 100 GLU A N 1
ATOM 764 C CA . GLU A 1 100 ? -0.820 -10.865 -5.232 1.00 90.12 100 GLU A CA 1
ATOM 765 C C . GLU A 1 100 ? -0.714 -9.345 -5.377 1.00 90.12 100 GLU A C 1
ATOM 767 O O . GLU A 1 100 ? -0.437 -8.825 -6.461 1.00 90.12 100 GLU A O 1
ATOM 772 N N . PHE A 1 101 ? -0.968 -8.601 -4.298 1.00 89.94 101 PHE A N 1
ATOM 773 C CA . PHE A 1 101 ? -1.046 -7.140 -4.354 1.00 89.94 101 PHE A CA 1
ATOM 774 C C . PHE A 1 101 ? 0.154 -6.429 -3.729 1.00 89.94 101 PHE A C 1
ATOM 776 O O . PHE A 1 101 ? 0.332 -5.226 -3.992 1.00 89.94 101 PHE A O 1
ATOM 783 N N . ALA A 1 102 ? 0.956 -7.136 -2.927 1.00 91.00 102 ALA A N 1
ATOM 784 C CA . ALA A 1 102 ? 2.222 -6.660 -2.396 1.00 91.00 102 ALA A CA 1
ATOM 785 C C . ALA A 1 102 ? 3.309 -6.810 -3.463 1.00 91.00 102 ALA A C 1
ATOM 787 O O . ALA A 1 102 ? 3.981 -7.832 -3.586 1.00 91.00 102 ALA A O 1
ATOM 788 N N . TYR A 1 103 ? 3.472 -5.765 -4.267 1.00 81.06 103 TYR A N 1
ATOM 789 C CA . TYR A 1 103 ? 4.483 -5.734 -5.312 1.00 81.06 103 TYR A CA 1
ATOM 790 C C . TYR A 1 103 ? 5.813 -5.220 -4.764 1.00 81.06 103 TYR A C 1
ATOM 792 O O . TYR A 1 103 ? 5.879 -4.209 -4.060 1.00 81.06 103 TYR A O 1
ATOM 800 N N . ASP A 1 104 ? 6.888 -5.897 -5.147 1.00 79.88 104 ASP A N 1
ATOM 801 C CA . ASP A 1 104 ? 8.240 -5.438 -4.866 1.00 79.88 104 ASP A CA 1
ATOM 802 C C . ASP A 1 104 ? 8.681 -4.352 -5.868 1.00 79.88 104 ASP A C 1
ATOM 804 O O . ASP A 1 104 ? 7.938 -3.929 -6.767 1.00 79.88 104 ASP A O 1
ATOM 808 N N . ILE A 1 105 ? 9.909 -3.864 -5.714 1.00 79.44 105 ILE A N 1
ATOM 809 C CA . ILE A 1 105 ? 10.560 -2.960 -6.651 1.00 79.44 105 ILE A CA 1
ATOM 810 C C . ILE A 1 105 ? 10.461 -3.572 -8.043 1.00 79.44 105 ILE A C 1
ATOM 812 O O . ILE A 1 105 ? 11.058 -4.607 -8.340 1.00 79.44 105 ILE A O 1
ATOM 816 N N . LYS A 1 106 ? 9.733 -2.890 -8.935 1.00 81.06 106 LYS A N 1
ATOM 817 C CA . LYS A 1 106 ? 9.762 -3.230 -10.354 1.00 81.06 106 LYS A CA 1
ATOM 818 C C . LYS A 1 106 ? 11.222 -3.295 -10.768 1.00 81.06 106 LYS A C 1
ATOM 820 O O . LYS A 1 106 ? 11.923 -2.286 -10.644 1.00 81.06 106 LYS A O 1
ATOM 825 N N . LYS A 1 107 ? 11.646 -4.466 -11.261 1.00 83.19 107 LYS A N 1
ATOM 826 C CA . LYS A 1 107 ? 13.019 -4.699 -11.717 1.00 83.19 107 LYS A CA 1
ATOM 827 C C . LYS A 1 107 ? 13.497 -3.473 -12.477 1.00 83.19 107 LYS A C 1
ATOM 829 O O . LYS A 1 107 ? 12.799 -2.982 -13.378 1.00 83.19 107 LYS A O 1
ATOM 834 N N . LYS A 1 108 ? 14.651 -2.943 -12.057 1.00 82.69 108 LYS A N 1
ATOM 835 C CA . LYS A 1 108 ? 15.252 -1.755 -12.664 1.00 82.69 108 LYS A CA 1
ATOM 836 C C . LYS A 1 108 ? 15.230 -1.978 -14.165 1.00 82.69 108 LYS A C 1
ATOM 838 O O . LYS A 1 108 ? 15.811 -2.939 -14.655 1.00 82.69 108 LYS A O 1
ATOM 843 N N . LYS A 1 109 ? 14.526 -1.118 -14.903 1.00 79.94 109 LYS A N 1
ATOM 844 C CA . LYS A 1 109 ? 14.488 -1.241 -16.360 1.00 79.94 109 LYS A CA 1
ATOM 845 C C . LYS A 1 109 ? 15.933 -1.248 -16.842 1.00 79.94 109 LYS A C 1
ATOM 847 O O . LYS A 1 109 ? 16.637 -0.266 -16.588 1.00 79.94 109 LYS A O 1
ATOM 852 N N . ILE A 1 110 ? 16.351 -2.312 -17.527 1.00 78.38 110 ILE A N 1
ATOM 853 C CA . ILE A 1 110 ? 17.697 -2.477 -18.104 1.00 78.38 110 ILE A CA 1
ATOM 854 C C . ILE A 1 110 ? 17.757 -1.876 -19.495 1.00 78.38 110 ILE A C 1
ATOM 856 O O . ILE A 1 110 ? 18.737 -1.263 -19.836 1.00 78.38 110 ILE A O 1
ATOM 860 N N . VAL A 1 111 ? 16.641 -1.787 -20.200 1.00 71.94 111 VAL A N 1
ATOM 861 C CA . VAL A 1 111 ? 16.487 -1.149 -21.512 1.00 71.94 111 VAL A CA 1
ATOM 862 C C . VAL A 1 111 ? 15.437 -0.021 -21.334 1.00 71.94 111 VAL A C 1
ATOM 864 O O . VAL A 1 111 ? 14.440 -0.254 -20.654 1.00 71.94 111 VAL A O 1
ATOM 867 N N . ARG A 1 112 ? 15.688 1.253 -21.707 1.00 66.56 112 ARG A N 1
ATOM 868 C CA . ARG A 1 112 ? 14.677 2.360 -21.563 1.00 66.56 112 ARG A CA 1
ATOM 869 C C . ARG A 1 112 ? 14.260 2.978 -22.895 1.00 66.56 112 ARG A C 1
ATOM 871 O O . ARG A 1 112 ? 13.657 4.043 -22.877 1.00 66.56 112 ARG A O 1
ATOM 878 N N . GLY A 1 113 ? 14.571 2.343 -24.018 1.00 65.12 113 GLY A N 1
ATOM 879 C CA . GLY A 1 113 ? 14.004 2.809 -25.269 1.00 65.12 113 GLY A CA 1
ATOM 880 C C . GLY A 1 113 ? 12.589 2.289 -25.445 1.00 65.12 113 GLY A C 1
ATOM 881 O O . GLY A 1 113 ? 12.178 1.269 -24.892 1.00 65.12 113 GLY A O 1
ATOM 882 N N . TRP A 1 114 ? 11.862 3.030 -26.245 1.00 62.81 114 TRP A N 1
ATOM 883 C CA . TRP A 1 114 ? 10.798 2.534 -27.090 1.00 62.81 114 TRP A CA 1
ATOM 884 C C . TRP A 1 114 ? 11.301 2.747 -28.518 1.00 62.81 114 TRP A C 1
ATOM 886 O O . TRP A 1 114 ? 11.938 3.769 -28.764 1.00 62.81 114 TRP A O 1
ATOM 896 N N . GLY A 1 115 ? 11.101 1.793 -29.431 1.00 64.75 115 GLY A N 1
ATOM 897 C CA . GLY A 1 115 ? 11.647 1.896 -30.788 1.00 64.75 115 GLY A CA 1
ATOM 898 C C . GLY A 1 115 ? 13.154 1.560 -30.910 1.00 64.75 115 GLY A C 1
ATOM 899 O O . GLY A 1 115 ? 13.493 0.383 -30.806 1.00 64.75 115 GLY A O 1
ATOM 900 N N . PRO A 1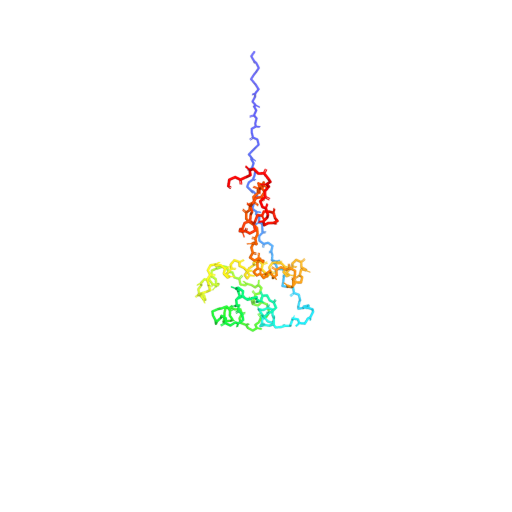 116 ? 14.068 2.514 -31.184 1.00 67.50 116 PRO A N 1
ATOM 901 C CA . PRO A 1 116 ? 15.328 2.320 -31.929 1.00 67.50 116 PRO A CA 1
ATOM 902 C C . PRO A 1 116 ? 16.363 1.337 -31.366 1.00 67.50 116 PRO A C 1
ATOM 904 O O . PRO A 1 116 ? 16.384 1.018 -30.177 1.00 67.50 116 PRO A O 1
ATOM 907 N N . ARG A 1 117 ? 17.283 0.899 -32.242 1.00 73.69 117 ARG A N 1
ATOM 908 C CA . ARG A 1 117 ? 18.152 -0.281 -32.075 1.00 73.69 117 ARG A CA 1
ATOM 909 C C . ARG A 1 117 ? 19.266 -0.148 -31.038 1.00 73.69 117 ARG A C 1
ATOM 911 O O . ARG A 1 117 ? 20.009 -1.098 -30.867 1.00 73.69 117 ARG A O 1
ATOM 918 N N . VAL A 1 118 ? 19.375 0.934 -30.272 1.00 73.81 118 VAL A N 1
ATOM 919 C CA . VAL A 1 118 ? 20.369 1.074 -29.194 1.00 73.81 118 VAL A CA 1
ATOM 920 C C . VAL A 1 118 ? 19.707 1.470 -27.866 1.00 73.81 118 VAL A C 1
ATOM 922 O O . VAL A 1 118 ? 19.094 2.525 -27.827 1.00 73.81 118 VAL A O 1
ATOM 925 N N . GLN A 1 119 ? 19.765 0.652 -26.792 1.00 69.50 119 GLN A N 1
ATOM 926 C CA . GLN A 1 119 ? 19.014 0.870 -25.538 1.00 69.50 119 GLN A CA 1
ATOM 927 C C . GLN A 1 119 ? 19.746 0.377 -24.260 1.00 69.50 119 GLN A C 1
ATOM 929 O O . GLN A 1 119 ? 19.546 -0.753 -23.819 1.00 69.50 119 GLN A O 1
ATOM 934 N N . LYS A 1 120 ? 20.496 1.294 -23.622 1.00 59.25 120 LYS A N 1
ATOM 935 C CA . LYS A 1 120 ? 21.321 1.175 -22.385 1.00 59.25 120 LYS A CA 1
ATOM 936 C C . LYS A 1 120 ? 22.747 0.635 -22.479 1.00 59.25 120 LYS A C 1
ATOM 938 O O . LYS A 1 120 ? 23.165 -0.198 -21.678 1.00 59.25 120 LYS A O 1
ATOM 943 N N . GLY A 1 121 ? 23.528 1.194 -23.396 1.00 54.00 121 GLY A N 1
ATOM 944 C CA . GLY A 1 121 ? 24.952 0.876 -23.615 1.00 54.00 121 GLY A CA 1
ATOM 945 C C . GLY A 1 121 ? 25.116 -0.438 -24.365 1.00 54.00 121 GLY A C 1
ATOM 946 O O . GLY A 1 121 ? 25.682 -0.535 -25.444 1.00 54.00 121 GLY A O 1
ATOM 947 N N . ILE A 1 122 ? 24.378 -1.407 -23.873 1.00 46.50 122 ILE A N 1
ATOM 948 C CA . ILE A 1 122 ? 23.446 -2.204 -24.634 1.00 46.50 122 ILE A CA 1
ATOM 949 C C . ILE A 1 122 ? 22.924 -1.293 -25.749 1.00 46.50 122 ILE A C 1
ATOM 951 O O . ILE A 1 122 ? 22.030 -0.468 -25.570 1.00 46.50 122 ILE A O 1
ATOM 955 N N . ARG A 1 123 ? 23.430 -1.467 -26.969 1.00 59.97 123 ARG A N 1
ATOM 956 C CA . ARG A 1 123 ? 22.486 -1.334 -28.061 1.00 59.97 123 ARG A CA 1
ATOM 957 C C . ARG A 1 123 ? 21.251 -2.165 -27.716 1.00 59.97 123 ARG A C 1
ATOM 959 O O . ARG A 1 123 ? 21.375 -3.059 -26.900 1.00 59.97 123 ARG A O 1
ATOM 966 N N . VAL A 1 124 ? 20.089 -2.005 -28.320 1.00 61.81 124 VAL A N 1
ATOM 967 C CA . VAL A 1 124 ? 19.217 -3.174 -28.411 1.00 61.81 124 VAL A CA 1
ATOM 968 C C . VAL A 1 124 ? 20.113 -4.248 -29.055 1.00 61.81 124 VAL A C 1
ATOM 970 O O . VAL A 1 124 ? 20.389 -4.166 -30.246 1.00 61.81 124 VAL A O 1
ATOM 973 N N . ARG A 1 125 ? 20.682 -5.150 -28.227 1.00 59.19 125 ARG A N 1
ATOM 974 C CA . ARG A 1 125 ? 21.821 -6.071 -28.474 1.00 59.19 125 ARG A CA 1
ATOM 975 C C . ARG A 1 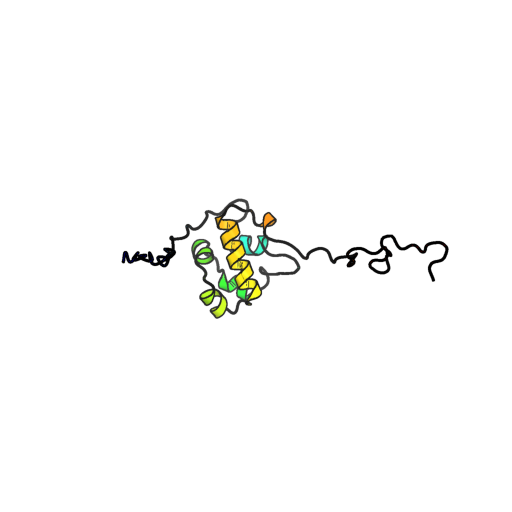125 ? 23.306 -5.614 -28.403 1.00 59.19 125 ARG A C 1
ATOM 977 O O . ARG A 1 125 ? 24.156 -6.379 -28.828 1.00 59.19 125 ARG A O 1
ATOM 984 N N . GLY A 1 126 ? 23.704 -4.444 -27.910 1.00 62.53 126 GLY A N 1
ATOM 985 C CA . GLY A 1 126 ? 25.143 -4.060 -27.827 1.00 62.53 126 GLY A CA 1
ATOM 986 C C . GLY A 1 126 ? 25.961 -3.731 -29.121 1.00 62.53 126 GLY A C 1
ATOM 987 O O . GLY A 1 126 ? 26.894 -2.945 -29.012 1.00 62.53 126 GLY A O 1
ATOM 988 N N . MET A 1 127 ? 25.645 -4.219 -30.344 1.00 63.66 127 MET A N 1
ATOM 989 C CA . MET A 1 127 ? 26.587 -4.295 -31.521 1.00 63.66 127 MET A CA 1
ATOM 990 C C . MET A 1 127 ? 26.459 -3.310 -32.741 1.00 63.66 127 MET A C 1
ATOM 992 O O . MET A 1 127 ? 25.357 -3.132 -33.260 1.00 63.66 127 MET A O 1
ATOM 996 N N . ARG A 1 128 ? 27.575 -2.726 -33.249 1.00 67.44 128 ARG A N 1
ATOM 997 C CA . ARG A 1 128 ? 27.653 -1.791 -34.424 1.00 67.44 128 ARG A CA 1
ATOM 998 C C . ARG A 1 128 ? 27.374 -2.492 -35.771 1.00 67.44 128 ARG A C 1
ATOM 1000 O O . ARG A 1 128 ? 27.829 -3.615 -35.958 1.00 67.44 128 ARG A O 1
ATOM 1007 N N . ARG A 1 129 ? 26.689 -1.844 -36.726 1.00 64.12 129 ARG A N 1
ATOM 1008 C CA . ARG A 1 129 ? 26.562 -2.320 -38.132 1.00 64.12 129 ARG A CA 1
ATOM 1009 C C . ARG A 1 129 ? 27.741 -1.865 -39.016 1.00 64.12 129 ARG A C 1
ATOM 1011 O O . ARG A 1 129 ? 28.337 -0.835 -38.704 1.00 64.12 129 ARG A O 1
ATOM 1018 N N . PRO A 1 130 ? 28.038 -2.547 -40.146 1.00 71.75 130 PRO A N 1
ATOM 1019 C CA . PRO A 1 130 ? 28.960 -2.011 -41.152 1.00 71.75 130 PRO A CA 1
ATOM 1020 C C . PRO A 1 130 ? 28.455 -0.636 -41.636 1.00 71.75 130 PRO A C 1
ATOM 1022 O O . PRO A 1 130 ? 27.342 -0.554 -42.152 1.00 71.75 130 PRO A O 1
ATOM 1025 N N . GLY A 1 131 ? 29.221 0.441 -41.406 1.00 67.38 131 GLY A N 1
ATOM 1026 C CA . GLY A 1 131 ? 28.875 1.817 -41.814 1.00 67.38 131 GLY A CA 1
ATOM 1027 C C . GLY A 1 131 ? 28.190 2.720 -40.768 1.00 67.38 131 GLY A C 1
ATOM 1028 O O . GLY A 1 131 ? 27.921 3.882 -41.057 1.00 67.38 131 GLY A O 1
ATOM 1029 N N . GLU A 1 132 ? 27.921 2.248 -39.548 1.00 63.47 132 GLU A N 1
ATOM 1030 C CA . GLU A 1 132 ? 27.495 3.116 -38.431 1.00 63.47 132 GLU A CA 1
ATOM 1031 C C . GLU A 1 132 ? 28.704 3.903 -37.876 1.00 63.47 132 GLU A C 1
ATOM 1033 O O . GLU A 1 132 ? 29.664 3.273 -37.424 1.00 63.47 132 GLU A O 1
ATOM 1038 N N . LYS A 1 133 ? 28.659 5.250 -37.875 1.00 62.03 133 LYS A N 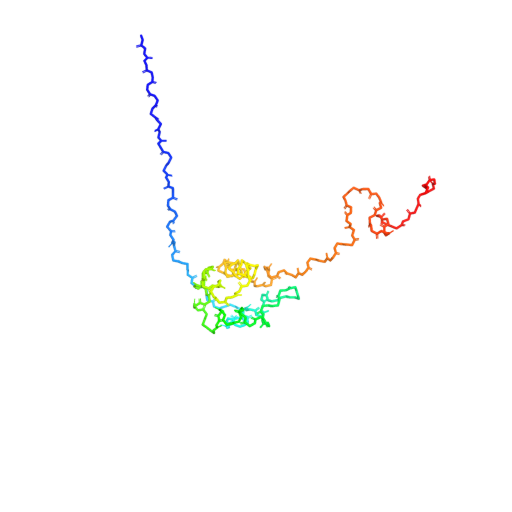1
ATOM 1039 C CA . LYS A 1 133 ? 29.693 6.090 -37.228 1.00 62.03 133 LYS A CA 1
ATOM 1040 C C . LYS A 1 133 ? 29.824 5.820 -35.730 1.00 62.03 133 LYS A C 1
ATOM 1042 O O . LYS A 1 133 ? 28.854 5.399 -35.049 1.00 62.03 133 LYS A O 1
#

Organism: NCBI:txid948313

Sequence (133 aa):
MLSLLRTRVAAGVRYYSSAVRPVPPPRGGISTPKDFLTAISKTRRNLADNSACVSAVGEDWNAMFGLTTSALKEAGVSVRDRKYLLRAFEAYRQGREPSEFAYDIKKKKIVRGWGPRVQKGIRVRGMRRPGEK

Radius of gyration: 25.17 Å; chains: 1; bounding box: 78×46×60 Å

InterPro domains:
  IPR019083 Small ribosomal subunit protein mS41, SAM domain [PF09597] (21-95)
  IPR019083 Small ribosomal subunit protein mS41, SAM domain [SM01238] (33-95)
  IPR039603 Small ribosomal subunit protein mS41 [PTHR28235] (16-125)